Protein AF-A0A959HKZ8-F1 (afdb_monomer_lite)

Foldseek 3Di:
DDDQAQEEEDPDFPDDPCVQFVPVPCLVVRLVGRLVSLVVVLVVCLVSVHNYYHDDADLLLAAPVQPPDVVGRDSDPVRSPVTHGPTSNSVSRVVSVVVVVVCCVPRVD

Secondary structure (DSSP, 8-state):
--PPP-EEEE-------HHHHTSSSSHHHHHHHHHHHHHHHHHHHHHTT-SEEEE---GGGS-GGGSS-TTS----GGGG-S---SSHHHHHHHHHHHHHHHHHHHH--

Sequence (109 aa):
FDRKINEVYQLAADMGGAGYIFTGDHDAVVMHNSALCNLNMLEASRINGVDKIFYSSSACMYPEYNQLDPDNPKCSEDSAYPAAPDSEYGWEKLFSERLYLSYMRNYGM

Radius of gyration: 15.47 Å; chains: 1; bounding box: 34×33×43 Å

Structure (mmCIF, N/CA/C/O backbone):
data_AF-A0A959HKZ8-F1
#
_entry.id   AF-A0A959HKZ8-F1
#
loop_
_atom_site.group_PDB
_atom_site.id
_atom_site.type_symbol
_atom_site.label_atom_id
_atom_site.label_alt_id
_atom_site.label_comp_id
_atom_site.label_asym_id
_atom_site.label_entity_id
_atom_site.label_seq_id
_atom_site.pdbx_PDB_ins_code
_atom_site.Cartn_x
_atom_site.Cartn_y
_atom_site.Cartn_z
_atom_site.occupancy
_atom_site.B_iso_or_equiv
_atom_site.auth_seq_id
_atom_site.auth_comp_id
_atom_site.auth_asym_id
_atom_site.auth_atom_id
_atom_site.pdbx_PDB_model_num
ATOM 1 N N . PHE A 1 1 ? -20.334 18.080 19.001 1.00 57.94 1 PHE A N 1
ATOM 2 C CA . PHE A 1 1 ? -19.740 17.941 17.659 1.00 57.94 1 PHE A CA 1
ATOM 3 C C . PHE A 1 1 ? -18.985 16.624 17.467 1.00 57.94 1 PHE A C 1
ATOM 5 O O . PHE A 1 1 ? -18.526 16.404 16.358 1.00 57.94 1 PHE A O 1
ATOM 12 N N . ASP A 1 2 ? -18.939 15.711 18.445 1.00 73.50 2 ASP A N 1
ATOM 13 C CA . ASP A 1 2 ? -18.346 14.384 18.230 1.00 73.50 2 ASP A CA 1
ATOM 14 C C . ASP A 1 2 ? -19.349 13.436 17.569 1.00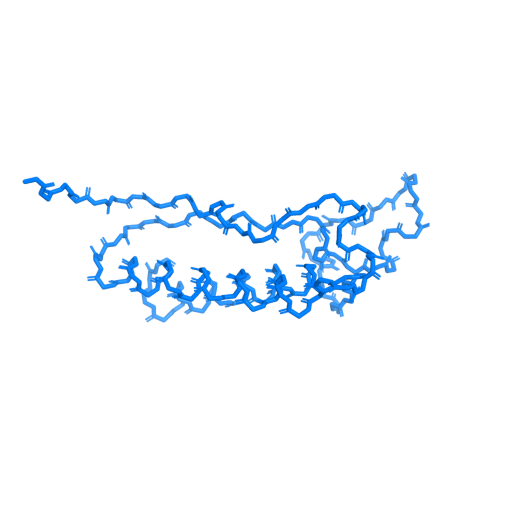 73.50 2 ASP A C 1
ATOM 16 O O . ASP A 1 2 ? -20.378 13.092 18.157 1.00 73.50 2 ASP A O 1
ATOM 20 N N . ARG A 1 3 ? -19.081 13.058 16.318 1.00 82.44 3 ARG A N 1
ATOM 21 C CA . ARG A 1 3 ? -19.813 11.998 15.618 1.00 82.44 3 ARG A CA 1
ATOM 22 C C . ARG A 1 3 ? -18.934 10.757 15.622 1.00 82.44 3 ARG A C 1
ATOM 24 O O . ARG A 1 3 ? -17.794 10.829 15.176 1.00 82.44 3 ARG A O 1
ATOM 31 N N . LYS A 1 4 ? -19.478 9.630 16.089 1.00 90.06 4 LYS A N 1
ATOM 32 C CA . LYS A 1 4 ? -18.813 8.329 15.964 1.00 90.06 4 LYS A CA 1
ATOM 33 C C . LYS A 1 4 ? -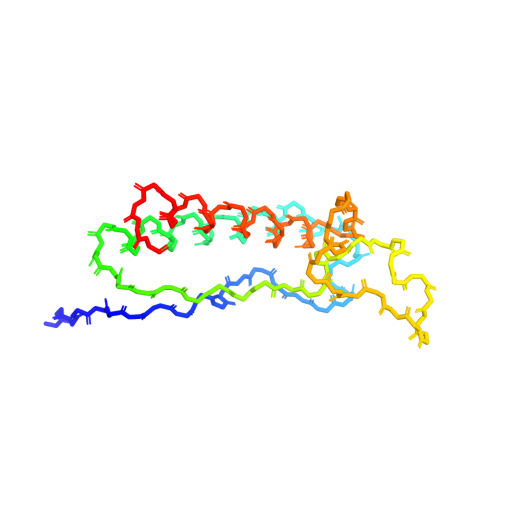18.508 8.070 14.483 1.00 90.06 4 LYS A C 1
ATOM 35 O O . LYS A 1 4 ? -19.398 8.207 13.645 1.00 90.06 4 LYS A O 1
ATOM 40 N N . ILE A 1 5 ? -17.269 7.692 14.185 1.00 94.25 5 ILE A N 1
ATOM 41 C CA . ILE A 1 5 ? -16.850 7.228 12.862 1.00 94.25 5 ILE A CA 1
ATOM 42 C C . ILE A 1 5 ? -16.895 5.702 12.870 1.00 94.25 5 ILE A C 1
ATOM 44 O O . ILE A 1 5 ? -16.232 5.069 13.685 1.00 94.25 5 ILE A O 1
ATOM 48 N N . ASN A 1 6 ? -17.708 5.116 11.993 1.00 94.25 6 ASN A N 1
ATOM 49 C CA . ASN A 1 6 ? -17.833 3.661 11.875 1.00 94.25 6 ASN A CA 1
ATOM 50 C C . ASN A 1 6 ? -16.894 3.082 10.815 1.00 94.25 6 ASN A C 1
ATOM 52 O O . ASN A 1 6 ? -16.405 1.970 10.979 1.00 94.25 6 ASN A O 1
ATOM 56 N N . GLU A 1 7 ? -16.637 3.833 9.743 1.00 96.50 7 GLU A N 1
ATOM 57 C CA . GLU A 1 7 ? -15.815 3.385 8.622 1.00 96.50 7 GLU A CA 1
ATOM 58 C C . GLU A 1 7 ? -14.784 4.447 8.244 1.00 96.50 7 GLU A C 1
ATOM 60 O O . GLU A 1 7 ? -15.092 5.641 8.207 1.00 96.50 7 GLU A O 1
ATOM 65 N N . VAL A 1 8 ? -13.569 4.002 7.931 1.00 97.19 8 VAL A N 1
ATOM 66 C CA . VAL A 1 8 ? -12.483 4.844 7.420 1.00 97.19 8 VAL A CA 1
ATOM 67 C C . VAL A 1 8 ? -12.060 4.332 6.051 1.00 97.19 8 VAL A C 1
ATOM 69 O O . VAL A 1 8 ? -11.820 3.143 5.870 1.00 97.19 8 VAL A O 1
ATOM 72 N N . TYR A 1 9 ? -11.933 5.241 5.090 1.00 97.62 9 TYR A N 1
ATOM 73 C CA . TYR A 1 9 ? -11.398 4.954 3.762 1.00 97.62 9 TYR A CA 1
ATOM 74 C C . TYR A 1 9 ? -10.061 5.673 3.645 1.00 97.62 9 TYR A C 1
ATOM 76 O O . TYR A 1 9 ? -10.017 6.876 3.387 1.00 97.62 9 TYR A O 1
ATOM 84 N N . GLN A 1 10 ? -8.976 4.948 3.910 1.00 97.38 10 GLN A N 1
ATOM 85 C CA . GLN A 1 10 ? -7.643 5.521 3.919 1.00 97.38 10 GLN A CA 1
ATOM 86 C C . GLN A 1 10 ? -7.068 5.563 2.504 1.00 97.38 10 GLN A C 1
ATOM 88 O O . GLN A 1 10 ? -6.587 4.559 1.976 1.00 97.38 10 GLN A O 1
ATOM 93 N N . LEU A 1 11 ? -7.144 6.757 1.918 1.00 97.38 11 LEU A N 1
ATOM 94 C CA . LEU A 1 11 ? -6.666 7.089 0.575 1.00 97.38 11 LEU A CA 1
ATOM 95 C C . LEU A 1 11 ? -5.463 8.042 0.604 1.00 97.38 11 LEU A C 1
ATOM 97 O O . LEU A 1 11 ? -4.832 8.268 -0.427 1.00 97.38 11 LEU A O 1
ATOM 101 N N . ALA A 1 12 ? -5.167 8.640 1.763 1.00 97.19 12 ALA A N 1
ATOM 102 C CA . ALA A 1 12 ? -4.080 9.595 1.894 1.00 97.19 12 ALA A CA 1
ATOM 103 C C . ALA A 1 12 ? -2.731 8.868 1.841 1.00 97.19 12 ALA A C 1
ATOM 105 O O . ALA A 1 12 ? -2.465 7.952 2.618 1.00 97.19 12 ALA A O 1
ATOM 106 N N . ALA A 1 13 ? -1.887 9.296 0.912 1.00 95.56 13 ALA A N 1
ATOM 107 C CA . ALA A 1 13 ? -0.521 8.835 0.737 1.00 95.56 13 ALA A CA 1
ATOM 108 C C . ALA A 1 13 ? 0.268 9.929 0.016 1.00 95.56 13 ALA A C 1
ATOM 110 O O . ALA A 1 13 ? -0.320 10.771 -0.669 1.00 95.56 13 ALA A O 1
ATOM 111 N N . ASP A 1 14 ? 1.588 9.890 0.145 1.00 92.69 14 ASP A N 1
ATOM 112 C CA . ASP A 1 14 ? 2.451 10.651 -0.747 1.00 92.69 14 ASP A CA 1
ATOM 113 C C . ASP A 1 14 ? 2.498 9.920 -2.094 1.00 92.69 14 ASP A C 1
ATOM 115 O O . ASP A 1 14 ? 2.959 8.779 -2.185 1.00 92.69 14 ASP A O 1
ATOM 119 N N . MET A 1 15 ? 1.867 10.513 -3.106 1.00 90.75 15 MET A N 1
ATOM 120 C CA . MET A 1 15 ? 1.468 9.826 -4.332 1.00 90.75 15 MET A CA 1
ATOM 121 C C . MET A 1 15 ? 1.771 10.682 -5.557 1.00 90.75 15 MET A C 1
ATOM 123 O O . MET A 1 15 ? 1.514 11.885 -5.577 1.00 90.75 15 MET A O 1
ATOM 127 N N . GLY A 1 16 ? 2.254 10.030 -6.612 1.00 90.38 16 GLY A N 1
ATOM 128 C CA . GLY A 1 16 ? 2.447 10.634 -7.921 1.00 90.38 16 GLY A CA 1
ATOM 129 C C . GLY A 1 16 ? 2.506 9.583 -9.026 1.00 90.38 16 GLY A C 1
ATOM 130 O O . GLY A 1 16 ? 2.486 8.381 -8.769 1.00 90.38 16 GLY A O 1
ATOM 131 N N . GLY A 1 17 ? 2.555 10.045 -10.277 1.00 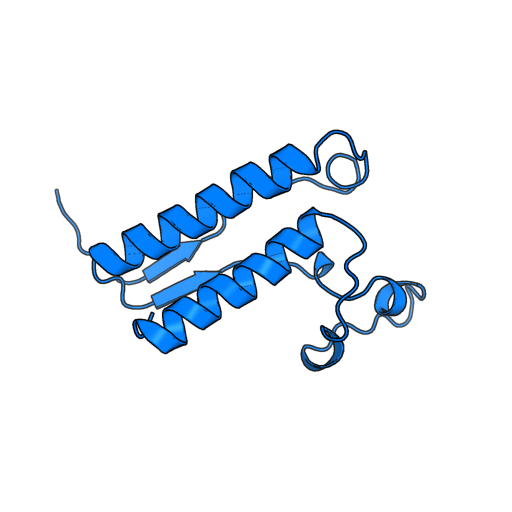89.31 17 GLY A N 1
ATOM 132 C CA . GLY A 1 17 ? 2.779 9.175 -11.433 1.00 89.31 17 GLY A CA 1
ATOM 133 C C . GLY A 1 17 ? 4.253 8.799 -11.603 1.00 89.31 17 GLY A C 1
ATOM 134 O O . GLY A 1 17 ? 5.096 9.108 -10.760 1.00 89.31 17 GLY A O 1
ATOM 135 N N . ALA A 1 18 ? 4.586 8.201 -12.749 1.00 87.94 18 ALA A N 1
ATOM 136 C CA . ALA A 1 18 ? 5.941 7.717 -13.008 1.00 87.94 18 ALA A CA 1
ATOM 137 C C . ALA A 1 18 ? 7.026 8.806 -12.888 1.00 87.94 18 ALA A C 1
ATOM 139 O O . ALA A 1 18 ? 8.101 8.549 -12.359 1.00 87.94 18 ALA A O 1
ATOM 140 N N . GLY A 1 19 ? 6.715 10.042 -13.297 1.00 90.38 19 GLY A N 1
ATOM 141 C CA . GLY A 1 19 ? 7.625 11.191 -13.190 1.00 90.38 19 GLY A CA 1
ATOM 142 C C . GLY A 1 19 ? 7.866 11.716 -11.768 1.00 90.38 19 GLY A C 1
ATOM 143 O O . GLY A 1 19 ? 8.591 12.690 -11.616 1.00 90.38 19 GLY A O 1
ATOM 144 N N . TYR A 1 20 ? 7.248 11.110 -10.753 1.00 92.69 20 TYR A N 1
ATOM 145 C CA . TYR A 1 20 ? 7.501 11.385 -9.337 1.00 92.69 20 TYR A CA 1
ATOM 146 C C . TYR A 1 20 ? 8.047 10.139 -8.628 1.00 92.69 20 TYR A C 1
ATOM 148 O O . TYR A 1 20 ? 9.022 10.228 -7.895 1.00 92.69 20 TYR A O 1
ATOM 156 N N . ILE A 1 21 ? 7.455 8.969 -8.888 1.00 93.12 21 ILE A N 1
ATOM 157 C CA . ILE A 1 21 ? 7.793 7.718 -8.190 1.00 93.12 21 ILE A CA 1
ATOM 158 C C . ILE A 1 21 ? 9.101 7.090 -8.683 1.00 93.12 21 ILE A C 1
ATOM 160 O O . ILE A 1 21 ? 9.816 6.502 -7.886 1.00 93.12 21 ILE A O 1
ATOM 164 N N . PHE A 1 22 ? 9.443 7.220 -9.969 1.00 89.44 22 PHE A N 1
ATOM 165 C CA . PHE A 1 22 ? 10.623 6.560 -10.549 1.00 89.44 22 PHE A CA 1
ATOM 166 C C . PHE A 1 22 ? 11.817 7.500 -10.755 1.00 89.44 22 PHE A C 1
ATOM 168 O O . PHE A 1 22 ? 12.737 7.176 -11.503 1.00 89.44 22 PHE A O 1
ATOM 175 N N . THR A 1 23 ? 11.818 8.681 -10.130 1.00 91.38 23 THR A N 1
ATOM 176 C CA . THR A 1 23 ? 12.969 9.595 -10.215 1.00 91.38 23 THR A CA 1
ATOM 177 C C . THR A 1 23 ? 14.105 9.190 -9.278 1.00 91.38 23 THR A C 1
ATOM 179 O O . THR A 1 23 ? 15.249 9.552 -9.534 1.00 91.38 23 THR A O 1
ATOM 182 N N . GLY A 1 24 ? 13.799 8.460 -8.198 1.00 89.31 24 GLY A N 1
ATOM 183 C CA . GLY A 1 24 ? 14.722 8.168 -7.096 1.00 89.31 24 GLY A CA 1
ATOM 184 C C . GLY A 1 24 ? 14.895 9.324 -6.098 1.00 89.31 24 GLY A C 1
ATOM 185 O O . GLY A 1 24 ? 15.436 9.137 -5.011 1.00 89.31 24 GLY A O 1
ATOM 186 N N . ASP A 1 25 ? 14.404 10.525 -6.421 1.00 93.75 25 ASP A N 1
ATOM 187 C CA . ASP A 1 25 ? 14.567 11.724 -5.583 1.00 93.75 25 ASP A CA 1
ATOM 188 C C . ASP A 1 25 ? 13.581 11.771 -4.403 1.00 93.75 25 ASP A C 1
ATOM 190 O O . ASP A 1 25 ? 13.757 12.541 -3.454 1.00 93.75 25 ASP A O 1
ATOM 194 N N . HIS A 1 26 ? 12.511 10.974 -4.468 1.00 94.31 26 HIS A 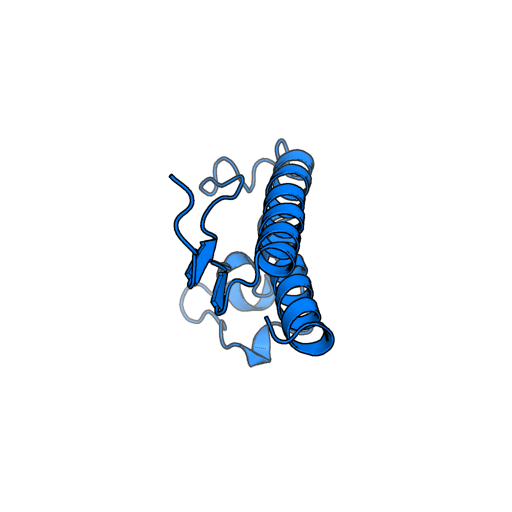N 1
ATOM 195 C CA . HIS A 1 26 ? 11.381 11.040 -3.538 1.00 94.31 26 HIS A CA 1
ATOM 196 C C . HIS A 1 26 ? 11.173 9.765 -2.721 1.00 94.31 26 HIS A C 1
ATOM 198 O O . HIS A 1 26 ? 10.372 9.778 -1.790 1.00 94.31 26 HIS A O 1
ATOM 204 N N . ASP A 1 27 ? 11.932 8.708 -2.996 1.00 95.56 27 ASP A N 1
ATOM 205 C CA . ASP A 1 27 ? 11.810 7.374 -2.401 1.00 95.56 27 ASP A CA 1
ATOM 206 C C . ASP A 1 27 ? 11.666 7.403 -0.873 1.00 95.56 27 ASP A C 1
ATOM 208 O O . ASP A 1 27 ? 10.695 6.898 -0.302 1.00 95.56 27 ASP A O 1
ATOM 212 N N . ALA A 1 28 ? 12.599 8.079 -0.196 1.00 96.75 28 ALA A N 1
ATOM 213 C CA . ALA A 1 28 ? 12.598 8.183 1.260 1.00 96.75 28 ALA A CA 1
ATOM 214 C C . ALA A 1 28 ? 11.382 8.954 1.796 1.00 96.75 28 ALA A C 1
ATOM 216 O O . ALA A 1 28 ? 10.831 8.603 2.839 1.00 96.75 28 ALA A O 1
ATOM 217 N N . VAL A 1 29 ? 10.964 10.007 1.091 1.00 96.38 29 VAL A N 1
ATOM 218 C CA . VAL A 1 29 ? 9.847 10.866 1.502 1.00 96.38 29 VAL A CA 1
ATOM 219 C C . VAL A 1 29 ? 8.519 10.138 1.301 1.00 96.38 29 VAL A C 1
ATOM 221 O O . VAL A 1 29 ? 7.683 10.159 2.203 1.00 96.38 29 VAL A O 1
ATOM 224 N N . VAL A 1 30 ? 8.373 9.407 0.192 1.00 96.62 30 VAL A N 1
ATOM 225 C CA . VAL A 1 30 ? 7.214 8.557 -0.103 1.00 96.62 30 VAL A CA 1
ATOM 226 C C . VAL A 1 30 ? 7.019 7.504 0.980 1.00 96.62 30 VAL A C 1
ATOM 228 O O . VAL A 1 30 ? 5.930 7.406 1.553 1.00 96.62 30 VAL A O 1
ATOM 231 N N . MET A 1 31 ? 8.086 6.767 1.303 1.00 97.25 31 MET A N 1
ATOM 232 C CA . MET A 1 31 ? 8.086 5.762 2.366 1.00 97.25 31 MET A CA 1
ATOM 233 C C . MET A 1 31 ? 7.732 6.385 3.718 1.00 97.25 31 MET A C 1
ATOM 235 O O . MET A 1 31 ? 6.821 5.921 4.400 1.00 97.25 31 MET A O 1
ATOM 239 N N . HIS A 1 32 ? 8.421 7.462 4.101 1.00 97.94 32 HIS A N 1
ATOM 240 C CA . HIS A 1 32 ? 8.241 8.115 5.396 1.00 97.94 32 HIS A CA 1
ATOM 241 C C . HIS A 1 32 ? 6.821 8.665 5.584 1.00 97.94 32 HIS A C 1
ATOM 243 O O . HIS A 1 32 ? 6.158 8.361 6.578 1.00 97.94 32 HIS A O 1
ATOM 249 N N . ASN A 1 33 ? 6.343 9.468 4.634 1.00 97.81 33 ASN A N 1
ATOM 250 C CA . ASN A 1 33 ? 5.063 10.160 4.747 1.00 97.81 33 ASN A CA 1
ATOM 251 C C . ASN A 1 33 ? 3.894 9.177 4.711 1.00 97.81 33 ASN A C 1
ATOM 253 O O . ASN A 1 33 ? 2.985 9.267 5.541 1.00 97.81 33 ASN A O 1
ATOM 257 N N . SER A 1 34 ? 3.931 8.215 3.789 1.00 97.38 34 SER A N 1
ATOM 258 C CA . SER A 1 34 ? 2.852 7.239 3.638 1.00 97.38 34 SER A CA 1
ATOM 259 C C . SER A 1 34 ? 2.824 6.252 4.807 1.00 97.38 34 SER A C 1
ATOM 261 O O . SER A 1 34 ? 1.752 6.023 5.371 1.00 97.38 34 SER A O 1
ATOM 263 N N . ALA A 1 35 ? 3.983 5.773 5.281 1.00 97.38 35 ALA A N 1
ATOM 264 C CA . ALA A 1 35 ? 4.042 4.914 6.463 1.00 97.38 35 ALA A CA 1
ATOM 265 C C . ALA A 1 35 ? 3.527 5.633 7.717 1.00 97.38 35 ALA A C 1
ATOM 267 O O . ALA A 1 35 ? 2.725 5.065 8.458 1.00 97.38 35 ALA A O 1
ATOM 268 N N . LEU A 1 36 ? 3.919 6.893 7.947 1.00 98.19 36 LEU A N 1
ATOM 269 C CA . LEU A 1 36 ? 3.383 7.682 9.060 1.00 98.19 36 LEU A CA 1
ATOM 270 C C . LEU A 1 36 ? 1.874 7.877 8.945 1.00 98.19 36 LEU A C 1
ATOM 272 O O . LEU A 1 36 ? 1.172 7.775 9.952 1.00 98.19 36 LEU A O 1
ATOM 276 N N . CYS A 1 37 ? 1.364 8.150 7.744 1.00 98.00 37 CYS A N 1
ATOM 277 C CA . CYS A 1 37 ? -0.068 8.293 7.526 1.00 98.00 37 CYS A CA 1
ATOM 278 C C . CYS A 1 37 ? -0.803 7.000 7.910 1.00 98.00 37 CYS A C 1
ATOM 280 O O . CYS A 1 37 ? -1.739 7.035 8.705 1.00 98.00 37 CYS A O 1
ATOM 282 N N . ASN A 1 38 ? -0.321 5.850 7.435 1.00 98.12 38 ASN A N 1
ATOM 283 C CA . ASN A 1 38 ? -0.923 4.548 7.716 1.00 98.12 38 ASN A CA 1
ATOM 284 C C . ASN A 1 38 ? -0.823 4.148 9.193 1.00 98.12 38 ASN A C 1
ATOM 286 O O . ASN A 1 38 ? -1.825 3.730 9.770 1.00 98.12 38 ASN A O 1
ATOM 290 N N . LEU A 1 39 ? 0.334 4.343 9.832 1.00 98.12 39 LEU A N 1
ATOM 291 C CA . LEU A 1 39 ? 0.526 4.069 11.260 1.00 98.12 39 LEU A CA 1
ATOM 292 C C . LEU A 1 39 ? -0.427 4.898 12.128 1.00 98.12 39 LEU A C 1
ATOM 294 O O . LEU A 1 39 ? -1.099 4.350 13.002 1.00 98.12 39 LEU A O 1
ATOM 298 N N . ASN A 1 40 ? -0.517 6.205 11.868 1.00 98.00 40 ASN A N 1
ATOM 299 C CA . ASN A 1 40 ? -1.371 7.093 12.651 1.00 98.00 40 ASN A CA 1
ATOM 300 C C . ASN A 1 40 ? -2.858 6.837 12.391 1.00 98.00 40 ASN A C 1
ATOM 302 O O . ASN A 1 40 ? -3.637 6.821 13.340 1.00 98.00 40 ASN A O 1
ATOM 306 N N . MET A 1 41 ? -3.264 6.611 11.137 1.00 97.12 41 MET A N 1
ATOM 307 C CA . MET A 1 41 ? -4.669 6.350 10.809 1.00 97.12 41 MET A CA 1
ATOM 308 C C . MET A 1 41 ? -5.165 5.037 11.412 1.00 97.12 41 MET A C 1
ATOM 310 O O . MET A 1 41 ? -6.275 5.006 11.946 1.00 97.12 41 MET A O 1
ATOM 314 N N . LEU A 1 42 ? -4.351 3.979 11.384 1.00 96.31 42 LEU A N 1
ATOM 315 C CA . LEU A 1 42 ? -4.677 2.714 12.040 1.00 96.31 42 LEU A CA 1
ATOM 316 C C . LEU A 1 42 ? -4.778 2.872 13.554 1.00 96.31 42 LEU A C 1
ATOM 318 O O . LEU A 1 42 ? -5.785 2.489 14.144 1.00 96.31 42 LEU A O 1
ATOM 322 N N . GLU A 1 43 ? -3.777 3.473 14.193 1.00 97.62 43 GLU A N 1
ATOM 323 C CA . GLU A 1 43 ? -3.780 3.603 15.649 1.00 97.62 43 GLU A CA 1
ATOM 324 C C . GLU A 1 43 ? -4.910 4.516 16.142 1.00 97.62 43 GLU A C 1
ATOM 326 O O . GLU A 1 43 ? -5.607 4.192 17.106 1.00 97.62 43 GLU A O 1
ATOM 331 N N . ALA A 1 44 ? -5.175 5.618 15.437 1.00 96.44 44 ALA A N 1
ATOM 332 C CA . ALA A 1 44 ? -6.313 6.478 15.732 1.00 96.44 44 ALA A CA 1
ATOM 333 C C . ALA A 1 44 ? -7.643 5.732 15.552 1.00 96.44 44 ALA A C 1
ATOM 335 O O . ALA A 1 44 ? -8.523 5.847 16.406 1.00 96.44 44 ALA A O 1
ATOM 336 N N . SER A 1 45 ? -7.785 4.938 14.488 1.00 96.50 45 SER A N 1
ATOM 337 C CA . SER A 1 45 ? -8.983 4.122 14.247 1.00 96.50 45 SER A CA 1
ATOM 338 C C . SER A 1 45 ? -9.196 3.097 15.364 1.00 96.50 45 SER A C 1
ATOM 340 O O . SER A 1 45 ? -10.319 2.943 15.846 1.00 96.50 45 SER A O 1
ATOM 342 N N . ARG A 1 46 ? -8.113 2.481 15.855 1.00 95.88 46 ARG A N 1
ATOM 343 C CA . ARG A 1 46 ? -8.128 1.548 16.989 1.00 95.88 46 ARG A CA 1
ATOM 344 C C . ARG A 1 46 ? -8.615 2.209 18.268 1.00 95.88 46 ARG A C 1
ATOM 346 O O . ARG A 1 46 ? -9.520 1.701 18.923 1.00 95.88 46 ARG A O 1
ATOM 353 N N . ILE A 1 47 ? -8.015 3.345 18.624 1.00 95.81 47 ILE A N 1
ATOM 354 C CA . ILE A 1 47 ? -8.329 4.076 19.859 1.00 95.81 47 ILE A CA 1
ATOM 355 C C . ILE A 1 47 ? -9.776 4.584 19.841 1.00 95.81 47 ILE A C 1
ATOM 357 O O . ILE A 1 47 ? -10.440 4.576 20.875 1.00 95.81 47 ILE A O 1
ATOM 361 N N . ASN A 1 48 ? -10.278 4.992 18.673 1.00 94.56 48 ASN A N 1
ATOM 362 C CA . ASN A 1 48 ? -11.632 5.527 18.521 1.00 94.56 48 ASN A CA 1
ATOM 363 C C . ASN A 1 48 ? -12.701 4.456 18.239 1.00 94.56 48 ASN A C 1
ATOM 365 O O . ASN A 1 48 ? -13.875 4.801 18.101 1.00 94.56 48 ASN A O 1
ATOM 369 N N . GLY A 1 49 ? -12.327 3.173 18.174 1.00 94.50 49 GLY A N 1
ATOM 370 C CA . GLY A 1 49 ? -13.270 2.075 17.955 1.00 94.50 49 GLY A CA 1
ATOM 371 C C . GLY A 1 49 ? -13.979 2.149 16.601 1.00 94.50 49 GLY A C 1
ATOM 372 O O . GLY A 1 49 ? -15.201 1.999 16.540 1.00 94.50 49 GLY A O 1
ATOM 373 N N . VAL A 1 50 ? -13.222 2.434 15.5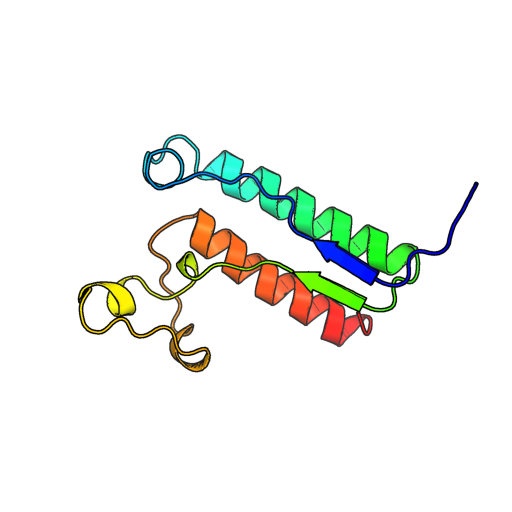37 1.00 96.31 50 VAL A N 1
ATOM 374 C CA . VAL A 1 50 ? -13.699 2.327 14.151 1.00 96.31 50 VAL A CA 1
ATOM 375 C C . VAL A 1 50 ? -13.962 0.856 13.834 1.00 96.31 50 VAL A C 1
ATOM 377 O O . VAL A 1 50 ? -13.128 0.001 14.122 1.00 96.31 50 VAL A O 1
ATOM 380 N N . ASP A 1 51 ? -15.115 0.570 13.230 1.00 93.50 51 ASP A N 1
ATOM 381 C CA . ASP A 1 51 ? -15.581 -0.799 12.994 1.00 93.50 51 ASP A CA 1
ATOM 382 C C . ASP A 1 51 ? -14.982 -1.411 11.709 1.00 93.50 51 ASP A C 1
ATOM 384 O O . ASP A 1 51 ? -14.927 -2.631 11.576 1.00 93.50 51 ASP A O 1
ATOM 388 N N . LYS A 1 52 ? -14.578 -0.582 10.733 1.00 95.50 52 LYS A N 1
ATOM 389 C CA . LYS A 1 52 ? -14.017 -1.038 9.451 1.00 95.50 52 LYS A CA 1
ATOM 390 C C . LYS A 1 52 ? -13.064 -0.018 8.843 1.00 95.50 52 LYS A C 1
ATOM 392 O O . LYS A 1 52 ? -13.382 1.171 8.774 1.00 95.50 52 LYS A O 1
ATOM 397 N N . ILE A 1 53 ? -11.948 -0.494 8.302 1.00 97.38 53 ILE A N 1
ATOM 398 C CA . ILE A 1 53 ? -11.028 0.328 7.518 1.00 97.38 53 ILE A CA 1
ATOM 399 C C . ILE A 1 53 ? -10.794 -0.260 6.125 1.00 97.38 53 ILE A C 1
ATOM 401 O O . ILE A 1 53 ? -10.540 -1.450 5.959 1.00 97.38 53 ILE A O 1
ATOM 405 N N . PHE A 1 54 ? -10.889 0.591 5.110 1.00 97.50 54 PHE A N 1
ATOM 406 C CA . PHE A 1 54 ? -10.442 0.302 3.755 1.00 97.50 54 PHE A CA 1
ATOM 407 C C . PHE A 1 54 ? -9.075 0.947 3.538 1.00 97.50 54 PHE A C 1
ATOM 409 O O . PHE A 1 54 ? -8.908 2.139 3.797 1.00 97.50 54 PHE A O 1
ATOM 416 N N . TYR A 1 55 ? -8.122 0.173 3.026 1.00 97.62 55 TYR A N 1
ATOM 417 C CA . TYR A 1 55 ? -6.796 0.648 2.650 1.00 97.62 55 TYR A CA 1
ATOM 418 C C . TYR A 1 55 ? -6.612 0.564 1.134 1.00 97.62 55 TYR A C 1
ATOM 420 O O . TYR A 1 55 ? -6.759 -0.509 0.547 1.00 97.62 55 TYR A O 1
ATOM 428 N N . SER A 1 56 ? -6.263 1.682 0.492 1.00 95.88 56 SER A N 1
ATOM 429 C CA . SER A 1 56 ? -5.915 1.687 -0.930 1.00 95.88 56 SER A CA 1
ATOM 430 C C . SER A 1 56 ? -4.451 1.290 -1.144 1.00 95.88 56 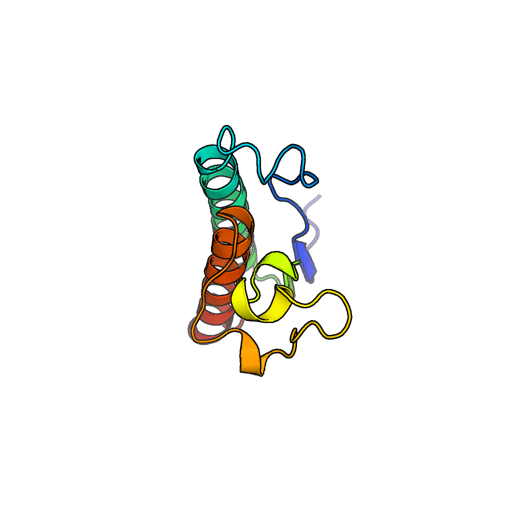SER A C 1
ATOM 432 O O . SER A 1 56 ? -3.547 2.142 -1.106 1.00 95.88 56 SER A O 1
ATOM 434 N N . SER A 1 57 ? -4.233 -0.004 -1.386 1.00 95.69 57 SER A N 1
ATOM 435 C CA . SER A 1 57 ? -2.969 -0.523 -1.923 1.00 95.69 57 SER A CA 1
ATOM 436 C C . SER A 1 57 ? -2.769 -0.102 -3.396 1.00 95.69 57 SER A C 1
ATOM 438 O O . SER A 1 57 ? -3.474 0.774 -3.902 1.00 95.69 57 SER A O 1
ATOM 440 N N . SER A 1 58 ? -1.797 -0.687 -4.096 1.00 95.25 58 SER A N 1
ATOM 441 C CA . SER A 1 58 ? -1.502 -0.407 -5.507 1.00 95.25 58 SER A CA 1
ATOM 442 C C . SER A 1 58 ? -1.027 -1.655 -6.244 1.00 95.25 58 SER A C 1
ATOM 444 O O . SER A 1 58 ? -0.379 -2.506 -5.649 1.00 95.25 58 SER A O 1
ATOM 446 N N . ALA A 1 59 ? -1.241 -1.713 -7.562 1.00 94.75 59 ALA A N 1
ATOM 447 C CA . ALA A 1 59 ? -0.624 -2.724 -8.425 1.00 94.75 59 ALA A CA 1
ATOM 448 C C . ALA A 1 59 ? 0.919 -2.650 -8.433 1.00 94.75 59 ALA A C 1
ATOM 450 O O . ALA A 1 59 ? 1.571 -3.651 -8.699 1.00 94.75 59 ALA A O 1
ATOM 451 N N . CYS A 1 60 ? 1.511 -1.509 -8.059 1.00 94.38 60 CYS A N 1
ATOM 452 C CA . CYS A 1 60 ? 2.966 -1.361 -7.908 1.00 94.38 60 CYS A CA 1
ATOM 453 C C . CYS A 1 60 ? 3.572 -2.292 -6.840 1.00 94.38 60 CYS A C 1
ATOM 455 O O . CYS A 1 60 ? 4.786 -2.433 -6.780 1.00 94.38 60 CYS A O 1
ATOM 457 N N . MET A 1 61 ? 2.754 -2.911 -5.975 1.00 96.69 61 MET A N 1
ATOM 458 C CA . MET A 1 61 ? 3.237 -3.895 -4.999 1.00 96.69 61 MET A CA 1
ATOM 459 C C . MET A 1 61 ? 3.599 -5.247 -5.631 1.00 96.69 61 MET A C 1
ATOM 461 O O . MET A 1 61 ? 4.310 -6.041 -5.010 1.00 96.69 61 MET A O 1
ATOM 465 N N . TYR A 1 62 ? 3.109 -5.530 -6.843 1.00 97.25 62 TYR A N 1
ATOM 466 C CA . TYR A 1 62 ? 3.423 -6.782 -7.518 1.00 97.25 62 TYR A CA 1
ATOM 467 C C . TYR A 1 62 ? 4.893 -6.818 -7.944 1.00 97.25 62 TYR A C 1
ATOM 469 O O . TYR A 1 62 ? 5.467 -5.779 -8.278 1.00 97.25 62 TYR A O 1
ATOM 477 N N . PRO A 1 63 ? 5.515 -8.009 -7.967 1.00 96.88 63 PRO A N 1
ATOM 478 C CA . PRO A 1 63 ? 6.897 -8.139 -8.389 1.00 96.88 63 PRO A CA 1
ATOM 479 C C . PRO A 1 63 ? 7.169 -7.574 -9.789 1.00 96.88 63 PRO A C 1
ATOM 481 O O . PRO A 1 63 ? 6.385 -7.791 -10.711 1.00 96.88 63 PRO A O 1
ATOM 484 N N . GLU A 1 64 ? 8.317 -6.924 -9.974 1.00 96.06 64 GLU A N 1
ATOM 485 C CA . GLU A 1 64 ? 8.768 -6.382 -11.262 1.00 96.06 64 GLU A CA 1
ATOM 486 C C . GLU A 1 64 ? 8.779 -7.468 -12.346 1.00 96.06 64 GLU A C 1
ATOM 488 O O . GLU A 1 64 ? 8.275 -7.273 -13.450 1.00 96.06 64 GLU A O 1
ATOM 493 N N . TYR A 1 65 ? 9.258 -8.669 -12.002 1.00 94.44 65 TYR A N 1
ATOM 494 C CA . TYR A 1 65 ? 9.337 -9.794 -12.935 1.00 94.44 65 TYR A CA 1
ATOM 495 C C . TYR A 1 65 ? 7.969 -10.271 -13.453 1.00 94.44 65 TYR A C 1
ATOM 497 O O . TYR A 1 65 ? 7.920 -10.945 -14.481 1.00 94.44 65 TYR A O 1
ATOM 505 N N . ASN A 1 66 ? 6.862 -9.919 -12.788 1.00 93.69 66 ASN A N 1
ATOM 506 C CA . ASN A 1 66 ? 5.512 -10.210 -13.274 1.00 93.69 66 ASN A CA 1
ATOM 507 C C . ASN A 1 66 ? 5.027 -9.212 -14.338 1.00 93.69 66 ASN A C 1
ATOM 509 O O . ASN A 1 66 ? 4.003 -9.465 -14.971 1.00 93.69 66 ASN A O 1
ATOM 513 N N . GLN A 1 67 ? 5.715 -8.080 -14.500 1.00 91.44 67 GLN A N 1
ATOM 514 C CA . GLN A 1 67 ? 5.265 -6.922 -15.278 1.00 91.44 67 GLN A CA 1
ATOM 515 C C . GLN A 1 67 ? 6.211 -6.580 -16.443 1.00 91.44 67 GLN A C 1
ATOM 517 O O . GLN A 1 67 ? 5.999 -5.594 -17.142 1.00 91.44 67 GLN A O 1
ATOM 522 N N . LEU A 1 68 ? 7.234 -7.409 -16.685 1.00 92.50 68 LEU A N 1
ATOM 523 C CA . LEU A 1 68 ? 8.177 -7.236 -17.798 1.00 92.50 68 LEU A CA 1
ATOM 524 C C . LEU A 1 68 ? 7.540 -7.476 -19.179 1.00 92.50 68 LEU A C 1
ATOM 526 O O . LEU A 1 68 ? 8.048 -6.963 -20.174 1.00 92.50 68 LEU A O 1
ATOM 530 N N . ASP A 1 69 ? 6.455 -8.255 -19.243 1.00 92.25 69 ASP A N 1
ATOM 531 C CA . ASP A 1 69 ? 5.647 -8.451 -20.450 1.00 92.25 69 ASP A CA 1
ATOM 532 C C . ASP A 1 69 ? 4.353 -7.621 -20.348 1.00 92.25 69 ASP A C 1
ATOM 534 O O . ASP A 1 69 ? 3.446 -7.997 -19.595 1.00 92.25 69 ASP A O 1
ATOM 538 N N . PRO A 1 70 ? 4.240 -6.494 -21.078 1.00 90.06 70 PRO A N 1
ATOM 539 C CA . PRO A 1 70 ? 3.071 -5.623 -21.000 1.00 90.06 70 PRO A CA 1
ATOM 540 C C . PRO A 1 70 ? 1.797 -6.264 -21.567 1.00 90.06 70 PRO A C 1
ATOM 542 O O . PRO A 1 70 ? 0.703 -5.826 -21.212 1.00 90.06 70 PRO A O 1
ATOM 545 N N . ASP A 1 71 ? 1.913 -7.292 -22.416 1.00 92.62 71 ASP A N 1
ATOM 546 C CA . ASP A 1 71 ? 0.759 -7.974 -23.010 1.00 92.62 71 ASP A CA 1
ATOM 547 C C . ASP A 1 71 ? 0.185 -9.059 -22.082 1.00 92.62 71 ASP A C 1
ATOM 549 O O . ASP A 1 71 ? -0.954 -9.498 -22.265 1.00 92.62 71 ASP A O 1
ATOM 553 N N . ASN A 1 72 ? 0.945 -9.487 -21.067 1.00 90.44 72 ASN A N 1
ATOM 554 C CA . ASN A 1 72 ? 0.535 -10.537 -20.136 1.00 90.44 72 ASN A CA 1
ATOM 555 C C . ASN A 1 72 ? 1.052 -10.312 -18.696 1.00 90.44 72 ASN A C 1
ATOM 557 O O . ASN A 1 72 ? 1.790 -11.152 -18.164 1.00 90.44 72 ASN A O 1
ATOM 561 N N . PRO A 1 73 ? 0.662 -9.207 -18.029 1.00 92.25 73 PRO A N 1
ATOM 562 C CA . PRO A 1 73 ? 1.081 -8.942 -16.660 1.00 92.25 73 PRO A CA 1
ATOM 563 C C . PRO A 1 73 ? 0.425 -9.920 -15.677 1.00 92.25 73 PRO A C 1
ATOM 565 O O . PRO A 1 73 ? -0.787 -10.157 -15.711 1.00 92.25 73 PRO A O 1
ATOM 568 N N . LYS A 1 74 ? 1.214 -10.460 -14.742 1.00 93.94 74 LYS A N 1
ATOM 569 C CA . LYS A 1 74 ? 0.716 -11.362 -13.693 1.00 93.94 74 LYS A CA 1
ATOM 570 C C . LYS A 1 74 ? 0.489 -10.616 -12.374 1.00 93.94 74 LYS A C 1
ATOM 572 O O . LYS A 1 74 ? 1.385 -10.510 -11.544 1.00 93.94 74 LYS A O 1
ATOM 577 N N . CYS A 1 75 ? -0.741 -10.164 -12.156 1.00 94.44 75 CYS A N 1
ATOM 578 C CA . CYS A 1 75 ? -1.136 -9.406 -10.961 1.00 94.44 75 CYS A CA 1
ATOM 579 C C . CYS A 1 75 ? -2.222 -10.124 -10.141 1.00 94.44 75 CYS A C 1
ATOM 581 O O . CYS A 1 75 ? -3.155 -9.490 -9.655 1.00 94.44 75 CYS A O 1
ATOM 583 N N . SER A 1 76 ? -2.144 -11.453 -10.037 1.00 96.12 76 SER A N 1
ATOM 584 C CA . SER A 1 76 ? -3.004 -12.229 -9.136 1.00 96.12 76 SER A CA 1
ATOM 585 C C . SER A 1 76 ? -2.472 -12.148 -7.704 1.00 96.12 76 SER A C 1
ATOM 587 O O . SER A 1 76 ? -1.259 -12.106 -7.501 1.00 96.12 76 SER A O 1
ATOM 589 N N . GLU A 1 77 ? -3.336 -12.142 -6.694 1.00 96.12 77 GLU A N 1
ATOM 590 C CA . GLU A 1 77 ? -2.939 -11.891 -5.301 1.00 96.12 77 GLU A CA 1
ATOM 591 C C . GLU A 1 77 ? -1.935 -12.931 -4.768 1.00 96.12 77 GLU A C 1
ATOM 593 O O . GLU A 1 77 ? -1.042 -12.605 -3.986 1.00 96.12 77 GLU A O 1
ATOM 598 N N . ASP A 1 78 ? -2.017 -14.181 -5.234 1.00 96.00 78 ASP A N 1
ATOM 599 C CA . ASP A 1 78 ? -1.073 -15.257 -4.903 1.00 96.00 78 ASP A CA 1
ATOM 600 C C . ASP A 1 78 ? 0.334 -15.026 -5.480 1.00 96.00 78 ASP A C 1
ATOM 602 O O . ASP A 1 78 ? 1.309 -15.595 -4.990 1.00 96.00 78 ASP A O 1
ATOM 606 N N . SER A 1 79 ? 0.451 -14.168 -6.495 1.00 95.81 79 SER A N 1
ATOM 607 C CA . SER A 1 79 ? 1.712 -13.819 -7.151 1.00 95.81 79 SER A CA 1
ATOM 608 C C . SER A 1 79 ? 2.467 -12.671 -6.477 1.00 95.81 79 SER A C 1
ATOM 610 O O . SER A 1 79 ? 3.582 -12.364 -6.894 1.00 95.81 79 SER A O 1
ATOM 612 N N . ALA A 1 80 ? 1.905 -12.065 -5.423 1.00 96.44 80 ALA A N 1
ATOM 613 C CA . ALA A 1 80 ? 2.560 -11.000 -4.659 1.00 96.44 80 ALA A CA 1
ATOM 614 C C . ALA A 1 80 ? 3.852 -11.469 -3.958 1.00 96.44 80 ALA A C 1
ATOM 616 O O . ALA A 1 80 ? 4.695 -10.648 -3.595 1.00 96.44 80 ALA A O 1
ATOM 617 N N . TYR A 1 81 ? 4.024 -12.786 -3.763 1.00 95.88 81 TYR A N 1
ATOM 618 C CA . TYR A 1 81 ? 5.195 -13.380 -3.117 1.00 95.88 81 TYR A CA 1
ATOM 619 C C . TYR A 1 81 ? 5.833 -14.501 -3.964 1.00 95.88 81 TYR A C 1
ATOM 621 O O . TYR A 1 81 ? 5.098 -15.326 -4.504 1.00 95.88 81 TYR A O 1
ATOM 629 N N . PRO A 1 82 ? 7.181 -14.616 -4.017 1.00 96.50 82 PRO A N 1
ATOM 630 C CA . PRO A 1 82 ? 8.188 -13.758 -3.377 1.00 96.50 82 PRO A CA 1
ATOM 631 C C . PRO A 1 82 ? 8.161 -12.310 -3.883 1.00 96.50 82 PRO A C 1
ATOM 633 O O . PRO A 1 82 ? 8.152 -12.072 -5.088 1.00 96.50 82 PRO A O 1
ATOM 636 N N . ALA A 1 83 ? 8.128 -11.358 -2.949 1.00 97.12 83 ALA A N 1
ATOM 637 C CA . ALA A 1 83 ? 7.928 -9.949 -3.261 1.00 97.12 83 ALA A CA 1
ATOM 638 C C . ALA A 1 83 ? 9.182 -9.334 -3.885 1.00 97.12 83 ALA A C 1
ATOM 640 O O . ALA A 1 83 ? 10.284 -9.530 -3.369 1.00 97.12 83 ALA A O 1
ATOM 641 N N . ALA A 1 84 ? 8.993 -8.580 -4.964 1.00 97.62 84 ALA A N 1
ATOM 642 C CA . ALA A 1 84 ? 10.031 -7.756 -5.573 1.00 97.62 84 ALA A CA 1
ATOM 643 C C . ALA A 1 84 ? 9.440 -6.531 -6.309 1.00 97.62 84 ALA A C 1
ATOM 645 O O . ALA A 1 84 ? 9.600 -6.454 -7.526 1.00 97.62 84 ALA A O 1
ATOM 646 N N . PRO A 1 85 ? 8.698 -5.627 -5.630 1.00 96.62 85 PRO A N 1
ATOM 647 C CA . PRO A 1 85 ? 8.285 -4.348 -6.210 1.00 96.62 85 PRO A CA 1
ATOM 648 C C . PRO A 1 85 ? 9.425 -3.603 -6.918 1.00 96.62 85 PRO A C 1
ATOM 650 O O . PRO A 1 85 ? 10.570 -3.640 -6.466 1.00 96.62 85 PRO A O 1
ATOM 653 N N . ASP A 1 86 ? 9.079 -2.885 -7.983 1.00 94.31 86 ASP A N 1
ATOM 654 C CA . ASP A 1 86 ? 9.988 -2.083 -8.818 1.00 94.31 86 ASP A CA 1
ATOM 655 C C . ASP A 1 86 ? 10.287 -0.681 -8.246 1.00 94.31 86 ASP A C 1
ATOM 657 O O . ASP A 1 86 ? 11.075 0.077 -8.809 1.00 94.31 86 ASP A O 1
ATOM 661 N N . SER A 1 87 ? 9.633 -0.316 -7.139 1.00 95.38 87 SER A N 1
ATOM 662 C CA . SER A 1 87 ? 9.681 1.016 -6.536 1.00 95.38 87 SER A CA 1
ATOM 663 C C . SER A 1 87 ? 9.493 0.970 -5.021 1.00 95.38 87 SER A C 1
ATOM 665 O O . SER A 1 87 ? 8.787 0.110 -4.482 1.00 95.38 87 SER A O 1
ATOM 667 N N . GLU A 1 88 ? 10.048 1.964 -4.322 1.00 96.44 88 GLU A N 1
ATOM 668 C CA . GLU A 1 88 ? 9.825 2.140 -2.880 1.00 96.44 88 GLU A CA 1
ATOM 669 C C . GLU A 1 88 ? 8.354 2.436 -2.558 1.00 96.44 88 GLU A C 1
ATOM 671 O O . GLU A 1 88 ? 7.839 2.016 -1.528 1.00 96.44 88 GLU A O 1
ATOM 676 N N . TYR A 1 89 ? 7.619 3.059 -3.482 1.00 96.56 89 TYR A N 1
ATOM 677 C CA . TYR A 1 89 ? 6.165 3.178 -3.371 1.00 96.56 89 TYR A CA 1
ATOM 678 C C . TYR A 1 89 ? 5.471 1.811 -3.314 1.00 96.56 89 TYR A C 1
ATOM 680 O O . TYR A 1 89 ? 4.609 1.588 -2.465 1.00 96.56 89 TYR A O 1
ATOM 688 N N . GLY A 1 90 ? 5.853 0.872 -4.185 1.00 96.94 90 GLY A N 1
ATOM 689 C CA . GLY A 1 90 ? 5.333 -0.495 -4.157 1.00 96.94 90 GLY A CA 1
ATOM 690 C C . GLY A 1 90 ? 5.669 -1.225 -2.853 1.00 96.94 90 GLY A C 1
ATOM 691 O O . GLY A 1 90 ? 4.801 -1.883 -2.270 1.00 96.94 90 GLY A O 1
ATOM 692 N N . TRP A 1 91 ? 6.893 -1.047 -2.349 1.00 97.69 91 TRP A N 1
ATOM 693 C CA . TRP A 1 91 ? 7.303 -1.574 -1.045 1.00 97.69 91 TRP A CA 1
ATOM 694 C C . TRP A 1 91 ? 6.512 -0.977 0.117 1.00 97.69 91 TRP A C 1
ATOM 696 O O . TRP A 1 91 ? 6.098 -1.727 1.002 1.00 97.69 91 TRP A O 1
ATOM 706 N N . GLU A 1 92 ? 6.243 0.330 0.110 1.00 97.75 92 GLU A N 1
ATOM 707 C CA . GLU A 1 92 ? 5.398 0.985 1.112 1.00 97.75 92 GLU A CA 1
ATOM 708 C C . GLU A 1 92 ? 4.002 0.373 1.141 1.00 97.75 92 GLU A C 1
ATOM 710 O O . GLU A 1 92 ? 3.502 0.026 2.213 1.00 97.75 92 GLU A O 1
ATOM 715 N N . LYS A 1 93 ? 3.388 0.193 -0.034 1.00 97.56 93 LYS A N 1
ATOM 716 C CA . LYS A 1 93 ? 2.053 -0.400 -0.150 1.00 97.56 93 LYS A CA 1
ATOM 717 C C . LYS A 1 93 ? 2.014 -1.815 0.406 1.00 97.56 93 LYS A C 1
ATOM 719 O O . LYS A 1 93 ? 1.142 -2.134 1.215 1.00 97.56 93 LYS A O 1
ATOM 724 N N . LEU A 1 94 ? 3.003 -2.632 0.055 1.00 97.69 94 LEU A N 1
ATOM 725 C CA . LEU A 1 94 ? 3.109 -4.001 0.549 1.00 97.69 94 LEU A CA 1
ATOM 726 C C . LEU A 1 94 ? 3.393 -4.067 2.059 1.00 97.69 94 LEU A C 1
ATOM 728 O O . LEU A 1 94 ? 2.834 -4.908 2.770 1.00 97.69 94 LEU A O 1
ATOM 732 N N . PHE A 1 95 ? 4.249 -3.180 2.572 1.00 97.94 95 PHE A N 1
ATOM 733 C CA . PHE A 1 95 ? 4.495 -3.028 4.007 1.00 97.94 95 PHE A CA 1
ATOM 734 C C . PHE A 1 95 ? 3.200 -2.672 4.740 1.00 97.94 95 PHE A C 1
ATOM 736 O O . PHE A 1 95 ? 2.851 -3.295 5.747 1.00 97.94 95 PHE A O 1
ATOM 743 N N . SER A 1 96 ? 2.461 -1.707 4.209 1.00 98.00 96 SER A N 1
ATOM 744 C CA . SER A 1 96 ? 1.209 -1.253 4.785 1.00 98.00 96 SER A CA 1
ATOM 745 C C . SER A 1 96 ? 0.146 -2.353 4.748 1.00 98.00 96 SER A C 1
ATOM 747 O O . SER A 1 96 ? -0.495 -2.579 5.767 1.00 98.00 96 SER A O 1
ATOM 749 N N . GLU A 1 97 ? 0.019 -3.155 3.686 1.00 97.88 97 GLU A N 1
ATOM 750 C CA . GLU A 1 97 ? -0.860 -4.340 3.706 1.00 97.88 97 GLU A CA 1
ATOM 751 C C . GLU A 1 97 ? -0.559 -5.270 4.891 1.00 97.88 97 GLU A C 1
ATOM 753 O O . GLU A 1 97 ? -1.466 -5.696 5.614 1.00 97.88 97 GLU A O 1
ATOM 758 N N . ARG A 1 98 ? 0.725 -5.551 5.153 1.00 97.69 98 ARG A N 1
ATOM 759 C CA . ARG A 1 98 ? 1.138 -6.358 6.312 1.00 97.69 98 ARG A CA 1
ATOM 760 C C . ARG A 1 98 ? 0.769 -5.685 7.630 1.00 97.69 98 ARG A C 1
ATOM 762 O O . ARG A 1 98 ? 0.333 -6.383 8.552 1.00 97.69 98 ARG A O 1
ATOM 769 N N . LEU A 1 99 ? 0.915 -4.364 7.709 1.00 97.75 99 LEU A N 1
ATOM 770 C CA . LEU A 1 99 ? 0.515 -3.555 8.855 1.00 97.75 99 LEU A CA 1
ATOM 771 C C . LEU A 1 99 ? -0.999 -3.665 9.110 1.00 97.75 99 LEU A C 1
ATOM 773 O O . LEU A 1 99 ? -1.379 -4.093 10.201 1.00 97.75 99 LEU A O 1
ATOM 777 N N . TYR A 1 100 ? -1.853 -3.395 8.119 1.00 97.62 100 TYR A N 1
ATOM 778 C CA . TYR A 1 100 ? -3.317 -3.505 8.240 1.00 97.62 100 TYR A CA 1
ATOM 779 C C . TYR A 1 100 ? -3.746 -4.923 8.632 1.00 97.62 100 TYR A C 1
ATOM 781 O O . TYR A 1 100 ? -4.482 -5.108 9.599 1.00 97.62 100 TYR A O 1
ATOM 789 N N . LEU A 1 101 ? -3.198 -5.950 7.975 1.00 97.31 101 LEU A N 1
ATOM 790 C CA . LEU A 1 101 ? -3.484 -7.344 8.324 1.00 97.31 101 LEU A CA 1
ATOM 791 C C . LEU A 1 101 ? -3.038 -7.698 9.752 1.00 97.31 101 LEU A C 1
ATOM 793 O O . LEU A 1 101 ? -3.641 -8.565 10.386 1.00 97.31 101 LEU A O 1
ATOM 797 N N . SER A 1 102 ? -1.974 -7.079 10.272 1.00 98.00 102 SER A N 1
ATOM 798 C CA . SER A 1 102 ? -1.557 -7.279 11.665 1.00 98.00 102 SER A CA 1
ATOM 799 C C . SER A 1 102 ? -2.525 -6.645 12.665 1.00 98.00 102 SER A C 1
ATOM 801 O O . SER A 1 102 ? -2.825 -7.271 13.683 1.00 98.00 102 SER A O 1
ATOM 803 N N . TYR A 1 103 ? -3.067 -5.464 12.353 1.00 97.56 103 TYR A N 1
ATOM 804 C CA . TYR A 1 103 ? -4.080 -4.802 13.175 1.00 97.56 103 TYR A CA 1
ATOM 805 C C . TYR A 1 103 ? -5.385 -5.597 13.185 1.00 97.56 103 TYR A C 1
ATOM 807 O O . TYR A 1 103 ? -5.943 -5.811 14.259 1.00 97.56 103 TYR A O 1
ATOM 815 N N . MET A 1 104 ? -5.789 -6.155 12.042 1.00 96.38 104 MET A N 1
ATOM 816 C CA . MET A 1 104 ? -6.922 -7.077 11.975 1.00 96.38 104 MET A CA 1
ATOM 817 C C . MET A 1 104 ? -6.724 -8.292 12.880 1.00 96.38 104 MET A C 1
ATOM 819 O O . MET A 1 104 ? -7.569 -8.598 13.719 1.00 96.38 104 MET A O 1
ATOM 823 N N . ARG A 1 105 ? -5.574 -8.973 12.771 1.00 97.50 105 ARG A N 1
ATOM 824 C CA . ARG A 1 105 ? -5.293 -10.170 13.583 1.00 97.50 105 ARG A CA 1
ATOM 825 C C . ARG A 1 105 ? -5.248 -9.891 15.086 1.00 97.50 105 ARG A C 1
ATOM 827 O O . ARG A 1 105 ? -5.679 -10.742 15.857 1.00 97.50 105 ARG A O 1
ATOM 834 N N . ASN A 1 106 ? -4.700 -8.747 15.498 1.00 97.25 106 ASN A N 1
ATOM 835 C CA . ASN A 1 106 ? -4.412 -8.476 16.909 1.00 97.25 106 ASN A CA 1
ATOM 836 C C . ASN A 1 106 ? -5.504 -7.660 17.612 1.00 97.25 106 ASN A C 1
ATOM 838 O O . ASN A 1 106 ? -5.665 -7.783 18.825 1.00 97.25 106 ASN A O 1
ATOM 842 N N . TYR A 1 107 ? -6.231 -6.824 16.870 1.00 95.69 107 TYR A N 1
ATOM 843 C CA . TYR A 1 107 ? -7.193 -5.866 17.417 1.00 95.69 107 TYR A CA 1
ATOM 844 C C . TYR A 1 107 ? -8.593 -5.983 16.802 1.00 95.69 107 TYR A C 1
ATOM 846 O O . TYR A 1 107 ? -9.495 -5.292 17.265 1.00 95.69 107 TYR A O 1
ATOM 854 N N . GLY A 1 108 ? -8.797 -6.863 15.814 1.00 92.25 108 GLY A N 1
ATOM 855 C CA . GLY A 1 108 ? -10.100 -7.075 15.173 1.00 92.25 108 GLY A CA 1
ATOM 856 C C . GLY A 1 108 ? -10.557 -5.912 14.291 1.00 92.25 108 GLY A C 1
ATOM 857 O O . GLY A 1 108 ? -11.760 -5.709 14.153 1.00 92.25 108 GLY A O 1
ATOM 858 N N . MET A 1 109 ? -9.600 -5.146 13.759 1.00 87.38 109 MET A N 1
ATOM 859 C CA . MET A 1 109 ? -9.816 -3.975 12.904 1.00 87.38 109 MET A CA 1
ATOM 860 C C . MET A 1 109 ? -9.712 -4.254 11.410 1.00 87.38 109 MET A C 1
ATOM 862 O O . MET A 1 109 ? -8.681 -4.840 11.016 1.00 87.38 109 MET A O 1
#

pLDDT: mean 94.72, std 4.99, range [57.94, 98.19]